Protein AF-A0A357EZS2-F1 (afdb_monomer_lite)

Foldseek 3Di:
DDPVLVVDPDALAFEEEEADDCVDVVVVVVVVSCVVRNYHYHYDPHPVCQLVCLQVRLGQEYADDPVNVVVLVVVLLCVQCVVDDPSVVLVVQLVVLVVVQVVCVVVVHDCPPVSVVSNVVSCVPPVVVVCSSRSVNHNDYDD

Structure (mmCIF, N/CA/C/O backbone):
data_AF-A0A357EZS2-F1
#
_entry.id   AF-A0A357EZS2-F1
#
loop_
_atom_site.group_PDB
_atom_site.id
_atom_site.type_symbol
_atom_site.label_atom_id
_atom_site.label_alt_id
_atom_site.label_comp_id
_atom_site.label_asym_id
_atom_site.label_entity_id
_atom_site.label_seq_id
_atom_site.pdbx_PDB_ins_code
_atom_site.Cartn_x
_atom_site.Cartn_y
_atom_site.Cartn_z
_atom_site.occupancy
_atom_site.B_iso_or_equiv
_atom_site.auth_seq_id
_atom_site.auth_comp_id
_atom_site.auth_asym_id
_atom_site.auth_atom_id
_atom_site.pdbx_PDB_model_num
ATOM 1 N N . MET A 1 1 ? 18.507 -17.414 -9.107 1.00 48.34 1 MET A N 1
ATOM 2 C CA . MET A 1 1 ? 17.395 -17.202 -8.148 1.00 48.34 1 MET A CA 1
ATOM 3 C C . MET A 1 1 ? 17.779 -16.017 -7.270 1.00 48.34 1 MET A C 1
ATOM 5 O O . MET A 1 1 ? 18.812 -16.096 -6.621 1.00 48.34 1 MET A O 1
ATOM 9 N N . ILE A 1 2 ? 17.052 -14.898 -7.323 1.00 60.34 2 ILE A N 1
ATOM 10 C CA . ILE A 1 2 ? 17.417 -13.672 -6.584 1.00 60.34 2 ILE A CA 1
ATOM 11 C C . ILE A 1 2 ? 17.192 -13.915 -5.082 1.00 60.34 2 ILE A C 1
ATOM 13 O O . ILE A 1 2 ? 16.113 -14.370 -4.705 1.00 60.34 2 ILE A O 1
ATOM 17 N N . ALA A 1 3 ? 18.180 -13.620 -4.229 1.00 64.31 3 ALA A N 1
ATOM 18 C CA . ALA A 1 3 ? 18.152 -13.917 -2.787 1.00 64.31 3 ALA A CA 1
ATOM 19 C C . ALA A 1 3 ? 16.898 -13.375 -2.066 1.00 64.31 3 ALA A C 1
ATOM 21 O O . ALA A 1 3 ? 16.320 -14.049 -1.216 1.00 64.31 3 ALA A O 1
ATOM 22 N N . ILE A 1 4 ? 16.417 -12.202 -2.486 1.00 64.00 4 ILE A N 1
ATOM 23 C CA . ILE A 1 4 ? 15.239 -11.510 -1.934 1.00 64.00 4 ILE A CA 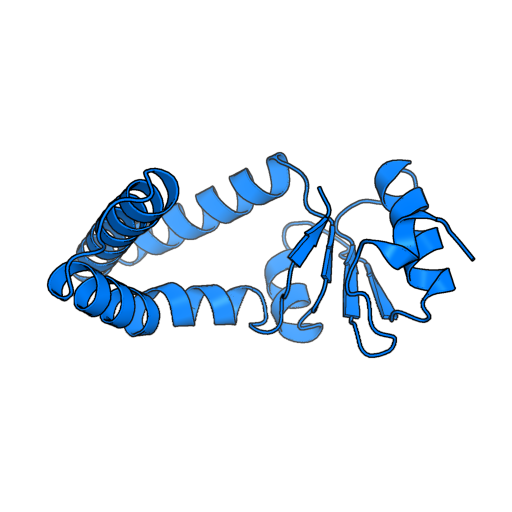1
ATOM 24 C C . ILE A 1 4 ? 13.941 -12.316 -2.132 1.00 64.00 4 ILE A C 1
ATOM 26 O O . ILE A 1 4 ? 13.018 -12.238 -1.324 1.00 64.00 4 ILE A O 1
ATOM 30 N N . SER A 1 5 ? 13.878 -13.160 -3.164 1.00 61.97 5 SER A N 1
ATOM 31 C CA . SER A 1 5 ? 12.679 -13.931 -3.502 1.00 61.97 5 SER A CA 1
ATOM 32 C C . SER A 1 5 ? 12.332 -15.023 -2.486 1.00 61.97 5 SER A C 1
ATOM 34 O O . SER A 1 5 ? 11.221 -15.541 -2.528 1.00 61.97 5 SER A O 1
ATOM 36 N N . ARG A 1 6 ? 13.265 -15.409 -1.602 1.00 62.25 6 ARG A N 1
ATOM 37 C CA . ARG A 1 6 ? 13.017 -16.427 -0.566 1.00 62.25 6 ARG A CA 1
ATOM 38 C C . ARG A 1 6 ? 12.376 -15.855 0.700 1.00 62.25 6 ARG A C 1
ATOM 40 O O . ARG A 1 6 ? 11.766 -16.612 1.443 1.00 62.25 6 ARG A O 1
ATOM 47 N N . GLY A 1 7 ? 12.511 -14.548 0.940 1.00 69.50 7 GLY A N 1
ATOM 48 C CA . GLY A 1 7 ? 11.984 -13.885 2.139 1.00 69.50 7 GLY A CA 1
ATOM 49 C C . GLY A 1 7 ? 10.592 -13.275 1.966 1.00 69.50 7 GLY A C 1
ATOM 50 O O . GLY A 1 7 ? 9.902 -13.045 2.955 1.00 69.50 7 GLY A O 1
ATOM 51 N N . LEU A 1 8 ? 10.159 -13.021 0.727 1.00 74.94 8 LEU A N 1
ATOM 52 C CA . LEU A 1 8 ? 8.871 -12.389 0.439 1.00 74.94 8 LEU A CA 1
ATOM 53 C C . LEU A 1 8 ? 7.871 -13.410 -0.126 1.00 74.94 8 LEU A C 1
ATOM 55 O O . LEU A 1 8 ? 8.225 -14.157 -1.039 1.00 74.94 8 LEU A O 1
ATOM 59 N N . PRO A 1 9 ? 6.606 -13.430 0.339 1.00 80.25 9 PRO A N 1
ATOM 60 C CA . PRO A 1 9 ? 5.588 -14.379 -0.114 1.00 80.25 9 PRO A CA 1
ATOM 61 C C . PRO A 1 9 ? 4.992 -13.981 -1.483 1.00 80.25 9 PRO A C 1
ATOM 63 O O . PRO A 1 9 ? 3.772 -13.816 -1.613 1.00 80.25 9 PRO A O 1
ATOM 66 N N . ILE A 1 10 ? 5.853 -13.808 -2.490 1.00 83.56 10 ILE A N 1
ATOM 67 C CA . ILE A 1 10 ? 5.509 -13.444 -3.871 1.00 83.56 10 ILE A CA 1
ATOM 68 C C . ILE A 1 10 ? 5.038 -14.696 -4.617 1.00 83.56 10 ILE A C 1
ATOM 70 O O . ILE A 1 10 ? 5.695 -15.735 -4.607 1.00 83.56 10 ILE A O 1
ATOM 74 N N . LYS A 1 11 ? 3.885 -14.599 -5.273 1.00 84.50 11 LYS A N 1
ATOM 75 C CA . LYS A 1 11 ? 3.274 -15.651 -6.088 1.00 84.50 11 LYS A CA 1
ATOM 76 C C . LYS A 1 11 ? 3.217 -15.197 -7.543 1.00 84.50 11 LYS A C 1
ATOM 78 O O . LYS A 1 11 ? 2.988 -14.028 -7.821 1.00 84.50 11 LYS A O 1
ATOM 83 N N . ARG A 1 12 ? 3.299 -16.140 -8.484 1.00 84.56 12 ARG A N 1
ATOM 84 C CA . ARG A 1 12 ? 3.124 -15.865 -9.929 1.00 84.56 12 ARG A CA 1
ATOM 85 C C . ARG A 1 12 ? 1.769 -15.237 -10.274 1.00 84.56 12 ARG A C 1
ATOM 87 O O . ARG A 1 12 ? 1.644 -14.527 -11.257 1.00 84.56 12 ARG A O 1
ATOM 94 N N . THR A 1 13 ? 0.750 -15.498 -9.458 1.00 87.62 13 THR A N 1
ATOM 95 C CA . THR A 1 13 ? -0.603 -14.944 -9.618 1.00 87.62 13 THR A CA 1
ATOM 96 C C . THR A 1 13 ? -0.752 -13.533 -9.048 1.00 87.62 13 THR A C 1
ATOM 98 O O . THR A 1 13 ? -1.856 -12.987 -9.065 1.00 87.62 13 THR A O 1
ATOM 101 N N . ASP A 1 14 ? 0.307 -12.971 -8.459 1.00 89.50 14 ASP A N 1
ATOM 102 C CA . ASP A 1 14 ? 0.262 -11.621 -7.922 1.00 89.50 14 ASP A CA 1
ATOM 103 C C . ASP A 1 14 ? 0.213 -10.579 -9.051 1.00 89.50 14 ASP A C 1
ATOM 105 O O . ASP A 1 14 ? 0.672 -10.794 -10.177 1.00 89.50 14 ASP A O 1
ATOM 109 N N . ARG A 1 15 ? -0.368 -9.425 -8.725 1.00 90.50 15 ARG A N 1
ATOM 110 C CA . ARG A 1 15 ? -0.420 -8.246 -9.591 1.00 90.50 15 ARG A CA 1
ATOM 111 C C . ARG A 1 15 ? 0.220 -7.092 -8.846 1.00 90.50 15 ARG A C 1
ATOM 113 O O . ARG A 1 15 ? -0.191 -6.791 -7.725 1.00 90.50 15 ARG A O 1
ATOM 120 N N . SER A 1 16 ? 1.209 -6.465 -9.465 1.00 90.81 16 SER A N 1
ATOM 121 C CA . SER A 1 16 ? 1.884 -5.294 -8.927 1.00 90.81 16 SER A CA 1
ATOM 122 C C . SER A 1 16 ? 1.384 -4.019 -9.585 1.00 90.81 16 SER A C 1
ATOM 124 O O . SER A 1 16 ? 1.174 -4.001 -10.800 1.00 90.81 16 SER A O 1
ATOM 126 N N . LEU A 1 17 ? 1.227 -2.964 -8.787 1.00 89.88 17 LEU A N 1
ATOM 127 C CA . LEU A 1 17 ? 1.040 -1.598 -9.268 1.00 89.88 17 LEU A CA 1
ATOM 128 C C . LEU A 1 17 ? 2.249 -0.754 -8.852 1.00 89.88 17 LEU A C 1
ATOM 130 O O . LEU A 1 17 ? 2.501 -0.552 -7.666 1.00 89.88 17 LEU A O 1
ATOM 134 N N . ALA A 1 18 ? 2.985 -0.266 -9.839 1.00 88.31 18 ALA A N 1
ATOM 135 C CA . ALA A 1 18 ? 4.120 0.622 -9.686 1.00 88.31 18 ALA A CA 1
ATOM 136 C C . ALA A 1 18 ? 3.653 2.077 -9.781 1.00 88.31 18 ALA A C 1
ATOM 138 O O . ALA A 1 18 ? 3.026 2.478 -10.766 1.00 88.31 18 ALA A O 1
ATOM 139 N N . VAL A 1 19 ? 3.960 2.874 -8.758 1.00 85.38 19 VAL A N 1
ATOM 140 C CA . VAL A 1 19 ? 3.689 4.329 -8.745 1.00 85.38 19 VAL A CA 1
ATOM 141 C C . VAL A 1 19 ? 4.924 5.170 -9.028 1.00 85.38 19 VAL A C 1
ATOM 143 O O . VAL A 1 19 ? 4.821 6.380 -9.212 1.00 85.38 19 VAL A O 1
ATOM 146 N N . LEU A 1 20 ? 6.094 4.537 -9.037 1.00 85.94 20 LEU A N 1
ATOM 147 C CA . LEU A 1 20 ? 7.365 5.176 -9.327 1.00 85.94 20 LEU A CA 1
ATOM 148 C C . LEU A 1 20 ? 7.773 4.892 -10.778 1.00 85.94 20 LEU A C 1
ATOM 150 O O . LEU A 1 20 ? 7.441 3.838 -11.325 1.00 85.94 20 LEU A O 1
ATOM 154 N N . PRO A 1 21 ? 8.518 5.808 -11.411 1.00 84.25 21 PRO A N 1
ATOM 155 C CA . PRO A 1 21 ? 9.090 5.559 -12.723 1.00 84.25 21 PRO A CA 1
ATOM 156 C C . PRO A 1 21 ? 10.231 4.537 -12.637 1.00 84.25 21 PRO A C 1
ATOM 158 O O . PRO A 1 21 ? 10.988 4.504 -11.666 1.00 84.25 21 PRO A O 1
ATOM 161 N N . LEU A 1 22 ? 10.425 3.765 -13.711 1.00 85.38 22 LEU A N 1
ATOM 162 C CA . LEU A 1 22 ? 11.538 2.811 -13.855 1.00 85.38 22 LEU A CA 1
ATOM 163 C C . LEU A 1 22 ? 12.933 3.453 -13.783 1.00 85.38 22 LEU A C 1
ATOM 165 O O . LEU A 1 22 ? 13.922 2.755 -13.564 1.00 85.38 22 LEU A O 1
ATOM 169 N N . SER A 1 23 ? 13.026 4.773 -13.960 1.00 86.69 23 SER A N 1
ATOM 170 C CA . SER A 1 23 ? 14.265 5.526 -13.751 1.00 86.69 23 SER A CA 1
ATOM 171 C C . SER A 1 23 ? 14.731 5.495 -12.291 1.00 86.69 23 SER A C 1
ATOM 173 O O . SER A 1 23 ? 15.922 5.646 -12.023 1.00 86.69 23 SER A O 1
ATOM 175 N N . HIS A 1 24 ? 13.821 5.264 -11.342 1.00 87.31 24 HIS A N 1
ATOM 176 C CA . HIS A 1 24 ? 14.139 5.190 -9.926 1.00 87.31 24 HIS A CA 1
ATOM 177 C C . HIS A 1 24 ? 14.729 3.816 -9.572 1.00 87.31 24 HIS A C 1
ATOM 179 O O . HIS A 1 24 ? 14.111 2.778 -9.807 1.00 87.31 24 HIS A O 1
ATOM 1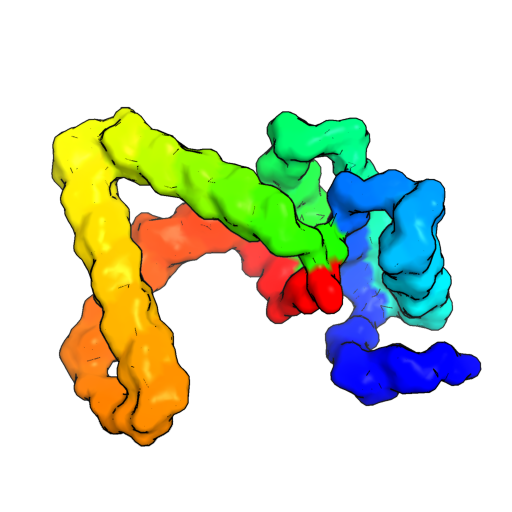85 N N . ILE A 1 25 ? 15.921 3.789 -8.963 1.00 90.44 25 ILE A N 1
ATOM 186 C CA . ILE A 1 25 ? 16.662 2.539 -8.715 1.00 90.44 25 ILE A CA 1
ATOM 187 C C . ILE A 1 25 ? 15.901 1.539 -7.835 1.00 90.44 25 ILE A C 1
ATOM 189 O O . ILE A 1 25 ? 16.004 0.332 -8.057 1.00 90.44 25 ILE A O 1
ATOM 193 N N . PHE A 1 26 ? 15.096 2.027 -6.887 1.00 88.00 26 PHE A N 1
ATOM 194 C CA . PHE A 1 26 ? 14.215 1.181 -6.078 1.00 88.00 26 PHE A CA 1
ATOM 195 C C . PHE A 1 26 ? 13.181 0.461 -6.950 1.00 88.00 26 PHE A C 1
ATOM 197 O O . PHE A 1 26 ? 13.078 -0.762 -6.892 1.00 88.00 26 PHE A O 1
ATOM 204 N N . GLU A 1 27 ? 12.493 1.191 -7.830 1.00 89.12 27 GLU A N 1
ATOM 205 C CA . GLU A 1 27 ? 11.479 0.607 -8.710 1.00 89.12 27 GLU A CA 1
ATOM 206 C C . GLU A 1 27 ? 12.117 -0.350 -9.717 1.00 89.12 27 GLU A C 1
ATOM 208 O O . GLU A 1 27 ? 11.610 -1.442 -9.943 1.00 89.12 27 GLU A O 1
ATOM 213 N N . ARG A 1 28 ? 13.292 -0.001 -10.253 1.00 90.31 28 ARG A N 1
ATOM 214 C CA . ARG A 1 28 ? 14.058 -0.886 -11.139 1.00 90.31 28 ARG A CA 1
ATOM 215 C C . ARG A 1 28 ? 14.466 -2.189 -10.449 1.00 90.31 28 ARG A C 1
ATOM 217 O O . ARG A 1 28 ? 14.437 -3.252 -11.063 1.00 90.31 28 ARG A O 1
ATOM 224 N N . THR A 1 29 ? 14.832 -2.121 -9.172 1.00 89.44 29 THR A N 1
ATOM 225 C CA . THR A 1 29 ? 15.187 -3.309 -8.384 1.00 89.44 29 THR A CA 1
ATOM 226 C C . THR A 1 29 ? 13.966 -4.196 -8.171 1.00 89.44 29 THR A C 1
ATOM 228 O O . THR A 1 29 ? 14.022 -5.394 -8.449 1.00 89.44 29 THR A O 1
ATOM 231 N N . VAL A 1 30 ? 12.843 -3.611 -7.743 1.00 88.69 30 VAL A N 1
ATOM 232 C CA . VAL A 1 30 ? 11.580 -4.338 -7.557 1.00 88.69 30 VAL A CA 1
ATOM 233 C C . VAL A 1 30 ? 11.106 -4.945 -8.875 1.00 88.69 30 VAL A C 1
ATOM 235 O O . VAL A 1 30 ? 10.750 -6.119 -8.900 1.00 88.69 30 VAL A O 1
ATOM 238 N N . PHE A 1 31 ? 11.193 -4.205 -9.979 1.00 90.50 31 PHE A N 1
ATOM 239 C CA . PHE A 1 31 ? 10.878 -4.691 -11.318 1.00 90.50 31 PHE A CA 1
ATOM 240 C C . PHE A 1 31 ? 11.626 -5.989 -11.642 1.00 90.50 31 PHE A C 1
ATOM 242 O O . PHE A 1 31 ? 10.991 -6.983 -11.985 1.00 90.50 31 PHE A O 1
ATOM 249 N N . TYR A 1 32 ? 12.948 -6.042 -11.441 1.00 90.44 32 TYR A N 1
ATOM 250 C CA . TYR A 1 32 ? 13.709 -7.273 -11.681 1.00 90.44 32 TYR A CA 1
ATOM 251 C C . TYR A 1 32 ? 13.265 -8.437 -10.786 1.00 90.44 32 TYR A C 1
ATOM 253 O O . TYR A 1 32 ? 13.178 -9.571 -11.261 1.00 90.44 32 TYR A O 1
ATOM 261 N N . VAL A 1 33 ? 12.941 -8.178 -9.514 1.00 88.38 33 VAL A N 1
ATOM 262 C CA . VAL A 1 33 ? 12.428 -9.215 -8.602 1.00 88.38 33 VAL A CA 1
ATOM 263 C C . VAL A 1 33 ? 11.068 -9.738 -9.063 1.00 88.38 33 VAL A C 1
ATOM 265 O O . VAL A 1 33 ? 10.848 -10.950 -9.074 1.00 88.38 33 VAL A O 1
ATOM 268 N N . LEU A 1 34 ? 10.162 -8.846 -9.457 1.00 89.25 34 LEU A N 1
ATOM 269 C CA . LEU A 1 34 ? 8.815 -9.189 -9.905 1.00 89.25 34 LEU A CA 1
ATOM 270 C C . LEU A 1 34 ? 8.834 -9.928 -11.249 1.00 89.25 34 LEU A C 1
ATOM 272 O O . LEU A 1 34 ? 8.171 -10.958 -11.380 1.00 89.25 34 LEU A O 1
ATOM 276 N N . CYS A 1 35 ? 9.656 -9.483 -12.203 1.00 89.38 35 CYS A N 1
ATOM 277 C CA . CYS A 1 35 ? 9.870 -10.170 -13.477 1.00 89.38 35 CYS A CA 1
ATOM 278 C C . CYS A 1 35 ? 10.438 -11.578 -13.274 1.00 89.38 35 CYS A C 1
ATOM 280 O O . CYS A 1 35 ? 9.925 -12.533 -13.852 1.00 89.38 35 CYS A O 1
ATOM 282 N N . ALA A 1 36 ? 11.438 -11.740 -12.399 1.00 87.75 36 ALA A N 1
ATOM 283 C CA . ALA A 1 36 ? 11.999 -13.054 -12.078 1.00 87.75 36 ALA A CA 1
ATOM 284 C C . ALA A 1 36 ? 10.973 -14.009 -11.434 1.00 87.75 36 ALA A C 1
ATOM 286 O O . ALA A 1 36 ? 11.122 -15.228 -11.519 1.00 87.75 36 ALA A O 1
ATOM 287 N N . ASN A 1 37 ? 9.928 -13.462 -10.805 1.00 86.50 37 ASN A N 1
ATOM 288 C CA . ASN A 1 37 ? 8.831 -14.210 -10.195 1.00 86.50 37 ASN A CA 1
ATOM 289 C C . ASN A 1 37 ? 7.597 -14.354 -11.099 1.00 86.50 37 ASN A C 1
ATOM 291 O O . ASN A 1 37 ? 6.607 -14.936 -10.660 1.00 86.50 37 ASN A O 1
ATOM 295 N N . GLY A 1 38 ? 7.634 -13.858 -12.340 1.00 87.62 38 GLY A N 1
ATOM 296 C CA . GLY A 1 38 ? 6.511 -13.936 -13.280 1.00 87.62 38 GLY A CA 1
ATOM 297 C C . GLY A 1 38 ? 5.275 -13.140 -12.847 1.00 87.62 38 GLY A C 1
ATOM 298 O O . GLY A 1 38 ? 4.161 -13.521 -13.189 1.00 87.62 38 GLY A O 1
ATOM 299 N N . VAL A 1 39 ? 5.459 -12.076 -12.062 1.00 90.69 39 VAL A N 1
ATOM 300 C CA . VAL A 1 39 ? 4.374 -11.205 -11.586 1.00 90.69 39 VAL A CA 1
ATOM 301 C C . VAL A 1 39 ? 3.962 -10.230 -12.689 1.00 90.69 39 VAL A C 1
ATOM 303 O O . VAL A 1 39 ? 4.810 -9.695 -13.400 1.00 90.69 39 VAL A O 1
ATOM 306 N N . SER A 1 40 ? 2.661 -9.946 -12.803 1.00 90.88 40 SER A N 1
ATOM 307 C CA . SER A 1 40 ? 2.156 -8.922 -13.731 1.00 90.88 40 SER A CA 1
ATOM 308 C C . SER A 1 40 ? 2.374 -7.519 -13.160 1.00 90.88 40 SER A C 1
ATOM 310 O O . SER A 1 40 ? 1.856 -7.208 -12.086 1.00 90.88 40 SER A O 1
ATOM 312 N N . ILE A 1 41 ? 3.115 -6.663 -13.866 1.00 91.50 41 ILE A N 1
ATOM 313 C CA . ILE A 1 41 ? 3.497 -5.318 -13.406 1.00 91.50 41 ILE A CA 1
ATOM 314 C C . ILE A 1 41 ? 2.693 -4.269 -14.176 1.00 91.50 41 ILE A C 1
ATOM 316 O O . ILE A 1 41 ? 2.695 -4.267 -15.403 1.00 91.50 41 ILE A O 1
ATOM 320 N N . HIS A 1 42 ? 2.019 -3.378 -13.453 1.00 91.19 42 HIS A N 1
ATOM 321 C CA . HIS A 1 42 ? 1.199 -2.304 -14.011 1.00 91.19 42 HIS A CA 1
ATOM 322 C C . HIS A 1 42 ? 1.793 -0.967 -13.587 1.00 91.19 42 HIS A C 1
ATOM 324 O O . HIS A 1 42 ? 2.122 -0.797 -12.416 1.00 91.19 42 HIS A O 1
ATOM 330 N N . TYR A 1 43 ? 1.906 -0.018 -14.509 1.00 89.06 43 TYR A N 1
ATOM 331 C CA . TYR A 1 43 ? 2.424 1.314 -14.211 1.00 89.06 43 TYR A CA 1
ATOM 332 C C . TYR A 1 43 ? 1.289 2.316 -14.098 1.00 89.06 43 TYR A C 1
ATOM 334 O O . TYR A 1 43 ? 0.426 2.402 -14.969 1.00 89.06 43 TYR A O 1
ATOM 342 N N . CYS A 1 44 ? 1.312 3.089 -13.019 1.00 87.12 44 CYS A N 1
ATOM 343 C CA . CYS A 1 44 ? 0.415 4.212 -12.833 1.00 87.12 44 CYS A CA 1
ATOM 344 C C . CYS A 1 44 ? 1.009 5.442 -13.529 1.00 87.12 44 CYS A C 1
ATOM 346 O O . CYS A 1 44 ? 2.089 5.900 -13.162 1.00 87.12 44 CYS A O 1
ATOM 348 N N . SER A 1 45 ? 0.298 5.998 -14.509 1.00 77.19 45 SER A N 1
ATOM 349 C CA . SER A 1 45 ? 0.729 7.174 -15.282 1.00 77.19 45 SER A CA 1
ATOM 350 C C . SER A 1 45 ? 0.835 8.446 -14.437 1.00 77.19 45 SER A C 1
ATOM 352 O O . SER A 1 45 ? 1.667 9.307 -14.709 1.00 77.19 45 SER A O 1
ATOM 354 N N . SER A 1 46 ? -0.003 8.582 -13.405 1.00 80.25 46 SER A N 1
ATOM 355 C CA . SER A 1 46 ? 0.006 9.733 -12.496 1.00 80.25 46 SER A CA 1
ATOM 356 C C . SER A 1 46 ? -0.592 9.397 -11.127 1.00 80.25 46 SER A C 1
ATOM 358 O O . SER A 1 46 ? -1.447 8.521 -11.005 1.00 80.25 46 SER A O 1
ATOM 360 N N . PHE A 1 47 ? -0.199 10.133 -10.083 1.00 76.62 47 PHE A N 1
ATOM 361 C CA . PHE A 1 47 ? -0.767 9.981 -8.733 1.00 76.62 47 PHE A CA 1
ATOM 362 C C . PHE A 1 47 ? -2.254 10.352 -8.639 1.00 76.62 47 PHE A C 1
ATOM 364 O O . PHE A 1 47 ? -2.954 9.893 -7.729 1.00 76.62 47 PHE A O 1
ATOM 371 N N . ASP A 1 48 ? -2.754 11.177 -9.557 1.00 79.19 48 ASP A N 1
ATOM 372 C CA . ASP A 1 48 ? -4.169 11.545 -9.594 1.00 79.19 48 ASP A CA 1
ATOM 373 C C . ASP A 1 48 ? -5.043 10.381 -10.058 1.00 79.19 48 ASP A C 1
ATOM 375 O O . ASP A 1 48 ? -6.117 10.157 -9.497 1.00 79.19 48 ASP A O 1
ATOM 379 N N . GLN A 1 49 ? -4.527 9.567 -10.978 1.00 82.31 49 GLN A N 1
ATOM 380 C CA . GLN A 1 49 ? -5.181 8.358 -11.482 1.00 82.31 49 GLN A CA 1
ATOM 381 C C . GLN A 1 49 ? -4.919 7.121 -10.614 1.00 82.31 49 GLN A C 1
ATOM 383 O O . GLN A 1 49 ? -5.438 6.039 -10.883 1.00 82.31 49 GLN A O 1
ATOM 388 N N . LEU A 1 50 ? -4.155 7.254 -9.529 1.00 83.88 50 LEU A N 1
ATOM 389 C CA . LEU A 1 50 ? -3.828 6.118 -8.674 1.00 83.88 50 LEU A CA 1
ATOM 390 C C . LEU A 1 50 ? -5.077 5.412 -8.134 1.00 83.88 50 LEU A C 1
ATOM 392 O O . LEU A 1 50 ? -5.143 4.188 -8.116 1.00 83.88 50 LEU A O 1
ATOM 396 N N . ALA A 1 51 ? -6.085 6.176 -7.711 1.00 81.50 51 ALA A N 1
ATOM 397 C CA . ALA A 1 51 ? -7.307 5.601 -7.158 1.00 81.50 51 ALA A CA 1
ATOM 398 C C . ALA A 1 51 ? -8.092 4.779 -8.195 1.00 81.50 51 ALA A C 1
ATOM 400 O O . ALA A 1 51 ? -8.615 3.722 -7.850 1.00 81.50 51 ALA A O 1
ATOM 401 N N . SER A 1 52 ? -8.155 5.231 -9.453 1.00 84.62 52 SER A N 1
ATOM 402 C CA . SER A 1 52 ? -8.809 4.477 -10.528 1.00 84.62 52 SER A CA 1
ATOM 403 C C . SER A 1 52 ? -8.022 3.216 -10.877 1.00 84.62 52 SER A C 1
ATOM 405 O O . SER A 1 52 ? -8.603 2.134 -10.907 1.00 84.62 52 SER A O 1
ATOM 407 N N . HIS A 1 53 ? -6.697 3.316 -11.019 1.00 86.81 53 HIS A N 1
ATOM 408 C CA . HIS A 1 53 ? -5.855 2.155 -11.322 1.00 86.81 53 HIS A CA 1
ATOM 409 C C . HIS A 1 53 ? -5.846 1.117 -10.194 1.00 86.81 53 HIS A C 1
ATOM 411 O O . HIS A 1 53 ? -5.841 -0.081 -10.462 1.00 86.81 53 HIS A O 1
ATOM 417 N N . LEU A 1 54 ? -5.914 1.541 -8.927 1.00 85.75 54 LEU A N 1
ATOM 418 C CA . LEU A 1 54 ? -6.063 0.625 -7.791 1.00 85.75 54 LEU A CA 1
ATOM 419 C C . LEU A 1 54 ? -7.361 -0.192 -7.873 1.00 85.75 54 LEU A C 1
ATOM 421 O O . LEU A 1 54 ? -7.357 -1.380 -7.547 1.00 85.75 54 LEU A O 1
ATOM 425 N N . GLN A 1 55 ? -8.463 0.422 -8.312 1.00 85.69 55 GLN A N 1
ATOM 426 C CA . GLN A 1 55 ? -9.751 -0.262 -8.460 1.00 85.69 55 GLN A CA 1
ATOM 427 C C . GLN A 1 55 ? -9.811 -1.180 -9.681 1.00 85.69 55 GLN A C 1
ATOM 429 O O . GLN A 1 55 ? -10.464 -2.223 -9.620 1.00 85.69 55 GLN A O 1
ATOM 434 N N . GLU A 1 56 ? -9.131 -0.801 -10.759 1.00 86.50 56 GLU A N 1
ATOM 435 C CA . GLU A 1 56 ? -9.057 -1.560 -12.005 1.00 86.50 56 GLU A CA 1
ATOM 436 C C . GLU A 1 56 ? -8.129 -2.775 -11.866 1.00 86.50 56 GLU A C 1
ATOM 438 O O . GLU A 1 56 ? -8.556 -3.918 -12.023 1.00 86.50 56 GLU A O 1
ATOM 443 N N . VAL A 1 57 ? -6.872 -2.536 -11.486 1.00 87.31 57 VAL A N 1
ATOM 444 C CA . VAL A 1 57 ? -5.822 -3.563 -11.412 1.00 87.31 57 VAL A CA 1
ATOM 445 C C . VAL A 1 57 ? -6.009 -4.473 -10.196 1.00 87.31 57 VAL A C 1
ATOM 447 O O . VAL A 1 57 ? -5.632 -5.650 -10.229 1.00 87.31 57 VAL A O 1
ATOM 450 N N . LYS A 1 58 ? -6.582 -3.942 -9.104 1.00 87.75 58 LYS A N 1
ATOM 451 C CA . LYS A 1 58 ? -6.700 -4.618 -7.798 1.00 87.75 58 LYS A CA 1
ATOM 452 C C . LYS A 1 58 ? -5.387 -5.323 -7.429 1.00 87.75 58 LYS A C 1
ATOM 454 O O . LYS A 1 58 ? -5.360 -6.563 -7.364 1.00 87.75 58 LYS A O 1
ATOM 459 N N . PRO A 1 59 ? -4.288 -4.560 -7.277 1.00 88.69 59 PRO A N 1
ATOM 460 C CA . PRO A 1 59 ? -2.973 -5.133 -7.053 1.00 88.69 59 PRO A CA 1
ATOM 461 C C . PRO A 1 59 ? -2.938 -5.914 -5.739 1.00 88.69 59 PRO A C 1
ATOM 463 O O . PRO A 1 59 ? -3.607 -5.568 -4.762 1.00 88.69 59 PRO A O 1
ATOM 466 N N . THR A 1 60 ? -2.150 -6.982 -5.725 1.00 88.75 60 THR A N 1
ATOM 467 C CA . THR A 1 60 ? -1.880 -7.781 -4.527 1.00 88.75 60 THR A CA 1
ATOM 468 C C . THR A 1 60 ? -0.581 -7.364 -3.846 1.00 88.75 60 THR A C 1
ATOM 470 O O . THR A 1 60 ? -0.438 -7.566 -2.641 1.00 88.75 60 THR A O 1
ATOM 473 N N . ILE A 1 61 ? 0.336 -6.746 -4.594 1.00 88.62 61 ILE A N 1
ATOM 474 C CA . ILE A 1 61 ? 1.605 -6.192 -4.117 1.00 88.62 61 ILE A CA 1
ATOM 475 C C . ILE A 1 61 ? 1.736 -4.781 -4.689 1.00 88.62 61 ILE A C 1
ATOM 477 O O . ILE A 1 61 ? 1.268 -4.511 -5.791 1.00 88.62 61 ILE A O 1
ATOM 481 N N . MET A 1 62 ? 2.346 -3.859 -3.955 1.00 88.94 62 MET A N 1
ATOM 482 C CA . MET A 1 62 ? 2.538 -2.496 -4.444 1.00 88.94 62 MET A CA 1
ATOM 483 C C . MET A 1 62 ? 3.818 -1.897 -3.870 1.00 88.94 62 MET A C 1
ATOM 485 O O . MET A 1 62 ? 4.120 -2.106 -2.691 1.00 88.94 62 MET A O 1
ATOM 489 N N . THR A 1 63 ? 4.553 -1.140 -4.684 1.00 86.00 63 THR A N 1
ATOM 490 C CA . THR A 1 63 ? 5.635 -0.291 -4.181 1.00 86.00 63 THR A CA 1
ATOM 491 C C . THR A 1 63 ? 5.035 0.958 -3.552 1.00 86.00 63 THR A C 1
ATOM 493 O O . THR A 1 63 ? 4.170 1.619 -4.128 1.00 86.00 63 THR A O 1
ATOM 496 N N . ALA A 1 64 ? 5.454 1.270 -2.333 1.00 83.00 64 ALA A N 1
ATOM 497 C CA . ALA A 1 64 ? 4.977 2.428 -1.604 1.00 83.00 64 ALA A CA 1
ATOM 498 C C . ALA A 1 64 ? 6.155 3.178 -1.007 1.00 83.00 64 ALA A C 1
ATOM 500 O O . ALA A 1 64 ? 7.064 2.581 -0.459 1.00 83.00 64 ALA A O 1
ATOM 501 N N . VAL A 1 65 ? 6.115 4.499 -1.106 1.00 83.88 65 VAL A N 1
ATOM 502 C CA . VAL A 1 65 ? 7.086 5.395 -0.472 1.00 83.88 65 VAL A CA 1
ATOM 503 C C . VAL A 1 65 ? 6.392 6.184 0.635 1.00 83.88 65 VAL A C 1
ATOM 505 O O . VAL A 1 65 ? 5.173 6.361 0.555 1.00 83.88 65 VAL A O 1
ATOM 508 N N . PRO A 1 66 ? 7.114 6.728 1.632 1.00 83.19 66 PRO A N 1
ATOM 509 C CA . PRO A 1 66 ? 6.516 7.521 2.714 1.00 83.19 66 PRO A CA 1
ATOM 510 C C . PRO A 1 66 ? 5.537 8.590 2.212 1.00 83.19 66 PRO A C 1
ATOM 512 O O . PRO A 1 66 ? 4.402 8.693 2.679 1.00 83.19 66 PRO A O 1
ATOM 515 N N . ARG A 1 67 ? 5.919 9.284 1.134 1.00 81.81 67 ARG A N 1
ATOM 516 C CA . ARG A 1 67 ? 5.080 10.293 0.486 1.00 81.81 67 ARG A CA 1
ATOM 517 C C . ARG A 1 67 ? 3.745 9.748 -0.028 1.00 81.81 67 ARG A C 1
ATOM 519 O O . ARG A 1 67 ? 2.743 10.458 0.010 1.00 81.81 67 ARG A O 1
ATOM 526 N N . LEU A 1 68 ? 3.705 8.504 -0.509 1.00 83.50 68 LEU A N 1
ATOM 527 C CA . LEU A 1 68 ? 2.467 7.870 -0.963 1.00 83.50 68 LEU A CA 1
ATOM 528 C C . LEU A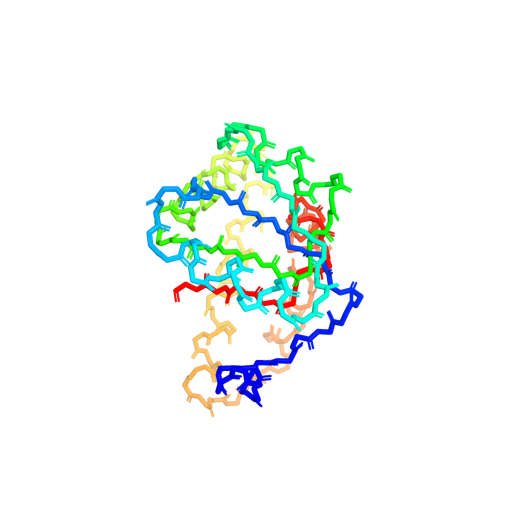 1 68 ? 1.497 7.699 0.210 1.00 83.50 68 LEU A C 1
ATOM 530 O O . LEU A 1 68 ? 0.322 8.049 0.085 1.00 83.50 68 LEU A O 1
ATOM 534 N N . PHE A 1 69 ? 1.986 7.199 1.347 1.00 82.62 69 PHE A N 1
ATOM 535 C CA . PHE A 1 69 ? 1.168 7.010 2.544 1.00 82.62 69 PHE A CA 1
ATOM 536 C C . PHE A 1 69 ? 0.608 8.338 3.060 1.00 82.62 69 PHE A C 1
ATOM 538 O O . PHE A 1 69 ? -0.589 8.422 3.331 1.00 82.62 69 PHE A O 1
ATOM 545 N N . GLU A 1 70 ? 1.428 9.393 3.103 1.00 84.44 70 GLU A N 1
ATOM 546 C CA . GLU A 1 70 ? 0.986 10.749 3.460 1.00 84.44 70 GLU A CA 1
ATOM 547 C C . GLU A 1 70 ? -0.142 11.244 2.546 1.00 84.44 70 GLU A C 1
ATOM 549 O O . GLU A 1 70 ? -1.183 11.708 3.014 1.00 84.44 70 GLU A O 1
ATOM 554 N N . GLN A 1 71 ? 0.034 11.134 1.226 1.00 81.94 71 GLN A N 1
ATOM 555 C CA . GLN A 1 71 ? -0.951 11.612 0.253 1.00 81.94 71 GLN A CA 1
ATOM 556 C C . GLN A 1 71 ? -2.269 10.841 0.345 1.00 81.94 71 GLN A C 1
ATOM 558 O O . GLN A 1 71 ? -3.351 11.437 0.330 1.00 81.94 71 GLN A O 1
ATOM 563 N N . VAL A 1 72 ? -2.191 9.515 0.473 1.00 81.62 72 VAL A N 1
ATOM 564 C CA . VAL A 1 72 ? -3.362 8.657 0.673 1.00 81.62 72 VAL A CA 1
ATOM 565 C C . VAL A 1 72 ? -4.069 9.036 1.974 1.00 81.62 72 VAL A C 1
ATOM 567 O O . VAL A 1 72 ? -5.283 9.246 1.959 1.00 81.62 72 VAL A O 1
ATOM 570 N N . TYR A 1 73 ? -3.327 9.225 3.068 1.00 83.12 73 TYR A N 1
ATOM 571 C CA . TYR A 1 73 ? -3.867 9.678 4.349 1.00 83.12 73 TYR A CA 1
ATOM 572 C C . TYR A 1 73 ? -4.595 11.023 4.223 1.00 83.12 73 TYR A C 1
ATOM 574 O O . TYR A 1 73 ? -5.762 11.125 4.604 1.00 83.12 73 TYR A O 1
ATOM 582 N N . HIS A 1 74 ? -3.976 12.032 3.605 1.00 83.62 74 HIS A N 1
ATOM 583 C CA . HIS A 1 74 ? -4.610 13.333 3.382 1.00 83.62 74 HIS A CA 1
ATOM 584 C C . HIS A 1 74 ? -5.891 13.228 2.547 1.00 83.62 74 HIS A C 1
ATOM 586 O O . HIS A 1 74 ? -6.900 13.839 2.907 1.00 83.62 74 HIS A O 1
ATOM 592 N N . LYS A 1 75 ? -5.895 12.428 1.469 1.00 81.50 75 LYS A N 1
ATOM 593 C CA . LYS A 1 75 ? -7.096 12.192 0.647 1.00 81.50 75 LYS A CA 1
ATOM 594 C C . LYS A 1 75 ? -8.215 11.540 1.469 1.00 81.50 75 LYS A C 1
ATOM 596 O O . LYS A 1 75 ? -9.366 11.971 1.369 1.00 81.50 75 LYS A O 1
ATOM 601 N N . ILE A 1 76 ? -7.897 10.554 2.311 1.00 79.62 76 ILE A N 1
ATOM 602 C CA . ILE A 1 76 ? -8.877 9.879 3.179 1.00 79.62 76 ILE A CA 1
ATOM 603 C C . ILE A 1 76 ? -9.432 10.842 4.224 1.00 79.62 76 ILE A C 1
ATOM 605 O O . ILE A 1 76 ? -10.647 10.950 4.358 1.00 79.62 76 ILE A O 1
ATOM 609 N N . VAL A 1 77 ? -8.567 11.564 4.941 1.00 81.75 77 VAL A N 1
ATOM 610 C CA . VAL A 1 77 ? -8.981 12.511 5.984 1.00 81.75 77 VAL A CA 1
ATOM 611 C C . VAL A 1 77 ? -9.830 13.628 5.388 1.00 81.75 77 VAL A C 1
ATOM 613 O O . VAL A 1 77 ? -10.875 13.959 5.945 1.00 81.75 77 VAL A O 1
ATOM 616 N N . LYS A 1 78 ? -9.436 14.171 4.230 1.00 83.88 78 LYS A N 1
ATOM 617 C CA . LYS A 1 78 ? -10.224 15.180 3.513 1.00 83.88 78 LYS A CA 1
ATOM 618 C C . LYS A 1 78 ? -11.600 14.631 3.142 1.00 83.88 78 LYS A C 1
ATOM 620 O O . LYS A 1 78 ? -12.597 15.280 3.441 1.00 83.88 78 LYS A O 1
ATOM 625 N N . LYS A 1 79 ? -11.671 13.419 2.576 1.00 80.25 79 LYS A N 1
ATOM 626 C CA . LYS A 1 79 ? -12.937 12.768 2.200 1.00 80.25 79 LYS A CA 1
ATOM 627 C C . LYS A 1 79 ? -13.823 12.481 3.418 1.00 80.25 79 LYS A C 1
ATOM 629 O O . LYS A 1 79 ? -15.017 12.768 3.378 1.00 80.25 79 LYS A O 1
ATOM 634 N N . GLY A 1 80 ? -13.236 11.986 4.507 1.00 78.19 80 GLY A N 1
ATOM 635 C CA . GLY A 1 80 ? -13.918 11.712 5.773 1.00 78.19 80 GLY A CA 1
ATOM 636 C C . GLY A 1 80 ? -14.478 12.973 6.428 1.00 78.19 80 GLY A C 1
ATOM 637 O O . GLY A 1 80 ? -15.631 12.977 6.841 1.00 78.19 80 GLY A O 1
ATOM 638 N N . LYS A 1 81 ? -13.709 14.070 6.446 1.00 79.31 81 LYS A N 1
ATOM 639 C CA . LYS A 1 81 ? -14.159 15.369 6.975 1.00 79.31 81 LYS A CA 1
ATOM 640 C C . LYS A 1 81 ? -15.199 16.045 6.080 1.00 79.31 81 LYS A C 1
ATOM 642 O O . LYS A 1 81 ? -16.156 16.614 6.595 1.00 79.31 81 LYS A O 1
ATOM 647 N N . SER A 1 82 ? -15.054 15.931 4.758 1.00 79.00 82 SER A N 1
ATOM 648 C CA . SER A 1 82 ? -15.996 16.498 3.780 1.00 79.00 82 SER A CA 1
ATOM 649 C C . SER A 1 82 ? -17.355 15.795 3.736 1.00 79.00 82 SER A C 1
ATOM 651 O O . SER A 1 82 ? -18.299 16.344 3.182 1.00 79.00 82 SER A O 1
ATOM 653 N N . ALA A 1 83 ? -17.473 14.591 4.310 1.00 74.44 83 ALA A N 1
ATOM 654 C CA . ALA A 1 83 ? -18.721 13.829 4.310 1.00 74.44 83 ALA A CA 1
ATOM 655 C C . ALA A 1 83 ? -19.832 14.480 5.157 1.00 74.44 83 ALA A C 1
ATOM 657 O O . ALA A 1 83 ? -21.001 14.157 4.945 1.00 74.44 83 ALA A O 1
ATOM 658 N N . GLY A 1 84 ? -19.466 15.387 6.073 1.00 77.19 84 GLY A N 1
ATOM 659 C CA . GLY A 1 84 ? -20.381 16.200 6.871 1.00 77.19 84 GLY A CA 1
ATOM 660 C C . GLY A 1 84 ? -21.190 15.424 7.921 1.00 77.19 84 GLY A C 1
ATOM 661 O O . GLY A 1 84 ? -21.473 14.229 7.792 1.00 77.19 84 GLY A O 1
ATOM 662 N N . GLY A 1 85 ? -21.581 16.129 8.986 1.00 82.38 85 GLY A N 1
ATOM 663 C CA . GLY A 1 85 ? -22.505 15.634 10.010 1.00 82.38 85 GLY A CA 1
ATOM 664 C C . GLY A 1 85 ? -22.048 14.349 10.710 1.00 82.38 85 GLY A C 1
ATOM 665 O O . GLY A 1 85 ? -20.880 14.183 11.066 1.00 82.38 85 GLY A O 1
ATOM 666 N N . TRP A 1 86 ? -22.985 13.415 10.893 1.00 78.75 86 TRP A N 1
ATOM 667 C CA . TRP A 1 86 ? -22.771 12.164 11.631 1.00 78.75 86 TRP A CA 1
ATOM 668 C C . TRP A 1 86 ? -21.704 11.246 11.011 1.00 78.75 86 TRP A C 1
ATOM 670 O O . TRP A 1 86 ? -21.070 10.467 11.724 1.00 78.75 86 TRP A O 1
ATOM 680 N N . LYS A 1 87 ? -21.461 11.347 9.696 1.00 76.31 87 LYS A N 1
ATOM 681 C CA . LYS A 1 87 ? -20.463 10.526 8.989 1.00 76.31 87 LYS A CA 1
ATOM 682 C C . LYS A 1 87 ? -19.035 10.925 9.355 1.00 76.31 87 LYS A C 1
ATOM 684 O O . LYS A 1 87 ? -18.182 10.048 9.481 1.00 76.31 87 LYS A O 1
ATOM 689 N N . THR A 1 88 ? -18.788 12.218 9.571 1.00 80.81 88 THR A N 1
ATOM 690 C CA . THR A 1 88 ? -17.487 12.714 10.039 1.00 80.81 88 THR A CA 1
ATOM 691 C C . THR A 1 88 ? -17.214 12.246 11.466 1.00 80.81 88 THR A C 1
ATOM 693 O O . THR A 1 88 ? -16.131 11.732 11.738 1.00 80.81 88 THR A O 1
ATOM 696 N N . SER A 1 89 ? -18.206 12.330 12.360 1.00 80.00 89 SER A N 1
ATOM 697 C CA . SER A 1 89 ? -18.073 11.829 13.736 1.00 80.00 89 SER A CA 1
ATOM 698 C C . SER A 1 89 ? -17.823 10.322 13.777 1.00 80.00 89 SER A C 1
ATOM 700 O O . SER A 1 89 ? -16.956 9.867 14.518 1.00 80.00 89 SER A O 1
ATOM 702 N N . LEU A 1 90 ? -18.509 9.546 12.928 1.00 82.69 90 LEU A N 1
ATOM 703 C CA . LEU A 1 90 ? -18.274 8.107 12.802 1.00 82.69 90 LEU A CA 1
ATOM 704 C C . LEU A 1 90 ? -16.860 7.792 12.286 1.00 82.69 90 LEU A C 1
ATOM 706 O O . LEU A 1 90 ? -16.235 6.843 12.753 1.00 82.69 90 LEU A O 1
ATOM 710 N N . PHE A 1 91 ? -16.344 8.584 11.342 1.00 82.25 91 PHE A N 1
ATOM 711 C CA . PHE A 1 91 ? -14.979 8.438 10.836 1.00 82.25 91 PHE A CA 1
ATOM 712 C C . PHE A 1 91 ? -13.934 8.741 11.919 1.00 82.25 91 PHE A C 1
ATOM 714 O O . PHE A 1 91 ? -13.017 7.945 12.111 1.00 82.25 91 PHE A O 1
ATOM 721 N N . CYS A 1 92 ? -14.095 9.837 12.667 1.00 81.19 92 CYS A N 1
ATOM 722 C CA . CYS A 1 92 ? -13.212 10.175 13.786 1.00 81.19 92 CYS A CA 1
ATOM 723 C C . CYS A 1 92 ? -13.258 9.111 14.892 1.00 81.19 92 CYS A C 1
ATOM 725 O O . CYS A 1 92 ? -12.212 8.708 15.395 1.00 81.19 92 CYS A O 1
ATOM 727 N N . TRP A 1 93 ? -14.449 8.602 15.219 1.00 83.50 93 TRP A N 1
ATOM 728 C CA . TRP A 1 93 ? -14.608 7.507 16.175 1.00 83.50 93 TRP A CA 1
ATOM 729 C C . TRP A 1 93 ? -13.900 6.228 15.705 1.00 83.50 93 TRP A C 1
ATOM 731 O O . TRP A 1 93 ? -13.149 5.622 16.465 1.00 83.50 93 TRP A O 1
ATOM 741 N N . ALA A 1 94 ? -14.069 5.843 14.436 1.00 82.44 94 ALA A N 1
ATOM 742 C CA . ALA A 1 94 ? -13.403 4.672 13.868 1.00 82.44 94 ALA A CA 1
ATOM 743 C C . ALA A 1 94 ? -11.870 4.816 13.837 1.00 82.44 94 ALA A C 1
ATOM 745 O O . ALA A 1 94 ? -11.168 3.827 14.048 1.00 82.44 94 ALA A O 1
ATOM 746 N N . LEU A 1 95 ? -11.348 6.029 13.604 1.00 81.81 95 LEU A N 1
ATOM 747 C CA . LEU A 1 95 ? -9.914 6.316 13.700 1.00 81.81 95 LEU A CA 1
ATOM 748 C C . LEU A 1 95 ? -9.388 6.137 15.129 1.00 81.81 95 LEU A C 1
ATOM 750 O O . LEU A 1 95 ? -8.361 5.484 15.299 1.00 81.81 95 LEU A O 1
ATOM 754 N N . GLY A 1 96 ? -10.099 6.657 16.137 1.00 82.62 96 GLY A N 1
ATOM 755 C CA . GLY A 1 96 ? -9.722 6.503 17.547 1.00 82.62 96 GLY A CA 1
ATOM 756 C C . GLY A 1 96 ? -9.706 5.039 17.989 1.00 82.62 96 GLY A C 1
ATOM 757 O O . GLY A 1 96 ? -8.698 4.554 18.493 1.00 82.62 96 GLY A O 1
ATOM 758 N N . VAL A 1 97 ? -10.770 4.290 17.674 1.00 82.88 97 VAL A N 1
ATOM 759 C CA . VAL A 1 97 ? -10.846 2.841 17.950 1.00 82.88 97 VAL A CA 1
ATOM 760 C C . VAL A 1 97 ? -9.720 2.075 17.249 1.00 82.88 97 VAL A C 1
ATOM 762 O O . VAL A 1 97 ? -9.162 1.137 17.814 1.00 82.88 97 VAL A O 1
ATOM 765 N N . GLY A 1 98 ? -9.378 2.458 16.014 1.00 78.25 98 GLY A N 1
ATOM 766 C CA . GLY A 1 98 ? -8.252 1.879 15.288 1.00 78.25 98 GLY A CA 1
ATOM 767 C C . GLY A 1 98 ? -6.920 2.125 15.997 1.00 78.25 98 GLY A C 1
ATOM 768 O O . GLY A 1 98 ? -6.160 1.181 16.188 1.00 78.25 98 GLY A O 1
ATOM 769 N N . GLN A 1 99 ? -6.651 3.364 16.415 1.00 80.81 99 GLN A N 1
ATOM 770 C CA . GLN A 1 99 ? -5.424 3.717 17.133 1.00 80.81 99 GLN A CA 1
ATOM 771 C C . GLN A 1 99 ? -5.302 2.972 18.463 1.00 80.81 99 GLN A C 1
ATOM 773 O O . GLN A 1 99 ? -4.258 2.381 18.715 1.00 80.81 99 GLN A O 1
ATOM 778 N N . GLU A 1 100 ? -6.366 2.925 19.267 1.00 80.62 100 GLU A N 1
ATOM 779 C CA . GLU A 1 100 ? -6.380 2.180 20.533 1.00 80.62 100 GLU A CA 1
ATOM 780 C C . GLU A 1 100 ? -6.131 0.681 20.317 1.00 80.62 100 GLU A C 1
ATOM 782 O O . GLU A 1 100 ? -5.351 0.068 21.044 1.00 80.62 100 GLU A O 1
ATOM 787 N N . TYR A 1 101 ? -6.747 0.087 19.288 1.00 80.19 101 TYR A N 1
ATOM 788 C CA . TYR A 1 101 ? -6.564 -1.328 18.963 1.00 80.19 101 TYR A CA 1
ATOM 789 C C . TYR A 1 101 ? -5.127 -1.646 18.538 1.00 80.19 101 TYR A C 1
ATOM 791 O O . TYR A 1 101 ? -4.547 -2.625 19.009 1.00 80.19 101 TYR A O 1
ATOM 799 N N . TRP A 1 102 ? -4.545 -0.835 17.651 1.00 76.44 102 TRP A N 1
ATOM 800 C CA . TRP A 1 102 ? -3.173 -1.045 17.190 1.00 76.44 102 TRP A CA 1
ATOM 801 C C . TRP A 1 102 ? -2.146 -0.736 18.282 1.00 76.44 102 TRP A C 1
ATOM 803 O O . TRP A 1 102 ? -1.209 -1.513 18.425 1.00 76.44 102 TRP A O 1
ATOM 813 N N . ALA A 1 103 ? -2.354 0.298 19.102 1.00 79.75 103 ALA A N 1
ATOM 814 C CA . ALA A 1 103 ? -1.495 0.606 20.246 1.00 79.75 103 ALA A CA 1
ATOM 815 C C . ALA A 1 103 ? -1.512 -0.513 21.300 1.00 79.75 103 ALA A C 1
ATOM 817 O O . ALA A 1 103 ? -0.458 -0.930 21.771 1.00 79.75 103 ALA A O 1
ATOM 818 N N . ALA A 1 104 ? -2.689 -1.062 21.625 1.00 76.62 104 ALA A N 1
ATOM 819 C CA . ALA A 1 104 ? -2.804 -2.193 22.548 1.00 76.62 104 ALA A CA 1
ATOM 820 C C . ALA A 1 104 ? -2.143 -3.467 21.994 1.00 76.62 104 ALA A C 1
ATOM 822 O O . ALA A 1 104 ? -1.535 -4.231 22.745 1.00 76.62 104 ALA A O 1
ATOM 823 N N . ARG A 1 105 ? -2.245 -3.688 20.676 1.00 76.31 105 ARG A N 1
ATOM 824 C CA . ARG A 1 105 ? -1.619 -4.824 19.991 1.00 76.31 105 ARG A CA 1
ATOM 825 C C . ARG A 1 105 ? -0.094 -4.720 19.964 1.00 76.31 105 ARG A C 1
ATOM 827 O O . ARG A 1 105 ? 0.565 -5.735 20.163 1.00 76.31 105 ARG A O 1
ATOM 834 N N . ASP A 1 106 ? 0.440 -3.528 19.710 1.00 75.25 106 ASP A N 1
ATOM 835 C CA . ASP A 1 106 ? 1.885 -3.265 19.674 1.00 75.25 106 ASP A CA 1
ATOM 836 C C . ASP A 1 106 ? 2.503 -3.354 21.078 1.00 75.25 106 ASP A C 1
ATOM 838 O O . ASP A 1 106 ? 3.564 -3.936 21.273 1.00 75.25 106 ASP A O 1
ATOM 842 N N . ALA A 1 107 ? 1.762 -2.909 22.098 1.00 77.06 107 ALA A N 1
ATOM 843 C CA . ALA A 1 107 ? 2.133 -3.048 23.504 1.00 77.06 107 ALA A CA 1
ATOM 844 C C . ALA A 1 107 ? 1.975 -4.480 24.067 1.00 77.06 107 ALA A C 1
ATOM 846 O O . ALA A 1 107 ? 2.012 -4.653 25.286 1.00 77.06 107 ALA A O 1
ATOM 847 N N . HIS A 1 108 ? 1.730 -5.496 23.223 1.00 66.38 108 HIS A N 1
ATOM 848 C CA . HIS A 1 108 ? 1.457 -6.892 23.612 1.00 66.38 108 HIS A CA 1
ATOM 849 C C . HIS A 1 108 ? 0.409 -7.053 24.736 1.00 66.38 108 HIS A C 1
ATOM 851 O O . HIS A 1 108 ? 0.391 -8.052 25.457 1.00 66.38 108 HIS A O 1
ATOM 857 N N . SER A 1 109 ? -0.480 -6.072 24.895 1.00 64.94 109 SER A N 1
ATOM 858 C CA . SER A 1 109 ? -1.457 -6.029 25.980 1.00 64.94 109 SER A CA 1
ATOM 859 C C . SER A 1 109 ? -2.712 -6.826 25.618 1.00 64.94 109 SER A C 1
ATOM 861 O O . SER A 1 109 ? -3.038 -7.025 24.444 1.00 64.94 109 SER A O 1
ATOM 863 N N . THR A 1 110 ? -3.445 -7.302 26.626 1.00 58.28 110 THR A N 1
ATOM 864 C CA . THR A 1 110 ? -4.695 -8.045 26.424 1.00 58.28 110 THR A CA 1
ATOM 865 C C . THR A 1 110 ? -5.741 -7.156 25.749 1.00 58.28 110 THR A C 1
ATOM 867 O O . THR A 1 110 ? -6.268 -6.204 26.323 1.00 58.28 110 THR A O 1
ATOM 870 N N . ILE A 1 111 ? -6.060 -7.467 24.492 1.00 65.06 111 ILE A N 1
ATOM 871 C CA . ILE A 1 111 ? -7.118 -6.783 23.747 1.00 65.06 111 ILE A CA 1
ATOM 872 C C . ILE A 1 111 ? -8.452 -7.120 24.423 1.00 65.06 111 ILE A C 1
ATOM 874 O O . ILE A 1 111 ? -8.935 -8.248 24.334 1.00 65.06 111 ILE A O 1
ATOM 878 N N . SER A 1 112 ? -9.059 -6.146 25.104 1.00 69.00 112 SER A N 1
ATOM 879 C CA . SER A 1 112 ? -10.387 -6.320 25.702 1.00 69.00 112 SER A CA 1
ATOM 880 C C . SER A 1 112 ? -11.408 -6.697 24.619 1.00 69.00 112 SER A C 1
ATOM 882 O O . SER A 1 112 ? -11.457 -6.069 23.558 1.00 69.00 112 SER A O 1
ATOM 884 N N . ALA A 1 113 ? -12.259 -7.695 24.884 1.00 72.12 113 ALA A N 1
ATOM 885 C CA . ALA A 1 113 ? -13.289 -8.167 23.947 1.00 72.12 113 ALA A CA 1
ATOM 886 C C . ALA A 1 113 ? -14.204 -7.031 23.442 1.00 72.12 113 ALA A C 1
ATOM 888 O O . ALA A 1 113 ? -14.643 -7.030 22.290 1.00 72.12 113 ALA A O 1
ATOM 889 N N . SER A 1 114 ? -14.422 -6.013 24.281 1.00 73.75 114 SER A N 1
ATOM 890 C CA . SER A 1 114 ? -15.159 -4.794 23.932 1.00 73.75 114 SER A CA 1
ATOM 891 C C . SER A 1 114 ? -14.456 -3.950 22.855 1.00 73.75 114 SER A C 1
ATOM 893 O O . SER A 1 114 ? -15.108 -3.447 21.938 1.00 73.75 114 SER A O 1
ATOM 895 N N . LEU A 1 115 ? -13.126 -3.833 22.916 1.00 73.56 115 LEU A N 1
ATOM 896 C CA . LEU A 1 115 ? -12.303 -3.120 21.938 1.00 73.56 115 LEU A CA 1
ATOM 897 C C . LEU A 1 115 ? -12.263 -3.880 20.606 1.00 73.56 115 LEU A C 1
ATOM 899 O O . LEU A 1 115 ? -12.392 -3.279 19.540 1.00 73.56 115 LEU A O 1
ATOM 903 N N . GLY A 1 116 ? -12.176 -5.213 20.669 1.00 74.81 116 GLY A N 1
ATOM 904 C CA . GLY A 1 116 ? -12.256 -6.088 19.498 1.00 74.81 116 GLY A CA 1
ATOM 905 C C . GLY A 1 116 ? -13.590 -5.960 18.754 1.00 74.81 116 GLY A C 1
ATOM 906 O O . GLY A 1 116 ? -13.601 -5.821 17.530 1.00 74.81 116 GLY A O 1
ATOM 907 N N . ALA A 1 117 ? -14.713 -5.915 19.479 1.00 78.00 117 ALA A N 1
ATOM 908 C CA . ALA A 1 117 ? -16.037 -5.711 18.890 1.00 78.00 117 ALA A CA 1
ATOM 909 C C . ALA A 1 117 ? -16.182 -4.321 18.241 1.00 78.00 117 ALA A C 1
ATOM 911 O O . ALA A 1 117 ? -16.661 -4.213 17.109 1.00 78.00 117 ALA A O 1
ATOM 912 N N . LYS A 1 118 ? -15.705 -3.258 18.909 1.00 77.56 118 LYS A N 1
ATOM 913 C CA . LYS A 1 118 ? -15.677 -1.897 18.344 1.00 77.56 118 LYS A CA 1
ATOM 914 C C . LYS A 1 118 ? -14.820 -1.834 17.079 1.00 77.56 118 LYS A C 1
ATOM 916 O O . LYS A 1 118 ? -15.255 -1.261 16.079 1.00 77.56 118 LYS A O 1
ATOM 921 N N . HIS A 1 119 ? -13.647 -2.467 17.087 1.00 78.31 119 HIS A N 1
ATOM 922 C CA . HIS A 1 119 ? -12.773 -2.547 15.920 1.00 78.31 119 HIS A CA 1
ATOM 923 C C . HIS A 1 119 ? -13.428 -3.333 14.778 1.00 78.31 119 HIS A C 1
ATOM 925 O O . HIS A 1 119 ? -13.392 -2.888 13.633 1.00 78.31 119 HIS A O 1
ATOM 931 N N . ALA A 1 120 ? -14.107 -4.449 15.062 1.00 77.06 120 ALA A N 1
ATOM 932 C CA . ALA A 1 120 ? -14.856 -5.198 14.055 1.00 77.06 120 ALA A CA 1
ATOM 933 C C . ALA A 1 120 ? -15.958 -4.334 13.413 1.00 77.06 120 ALA A C 1
ATOM 935 O O . ALA A 1 120 ? -16.077 -4.301 12.183 1.00 77.06 120 ALA A O 1
ATOM 936 N N . LEU A 1 121 ? -16.697 -3.564 14.219 1.00 79.81 121 LEU A N 1
ATOM 937 C CA . LEU A 1 121 ? -17.741 -2.655 13.742 1.00 79.81 121 LEU A CA 1
ATOM 938 C C . LEU A 1 121 ? -17.161 -1.527 12.871 1.00 79.81 121 LEU A C 1
ATOM 940 O O . LEU A 1 121 ? -17.603 -1.321 11.738 1.00 79.81 121 LEU A O 1
ATOM 944 N N . ALA A 1 122 ? -16.111 -0.857 13.355 1.00 78.25 122 ALA A N 1
ATOM 945 C CA . ALA A 1 122 ? -15.368 0.154 12.604 1.00 78.25 122 ALA A CA 1
ATOM 946 C C . ALA A 1 122 ? -14.790 -0.422 11.301 1.00 78.25 122 ALA A C 1
ATOM 948 O O . ALA A 1 122 ? -14.837 0.216 10.245 1.00 78.25 122 ALA A O 1
ATOM 949 N N . SER A 1 123 ? -14.325 -1.673 11.335 1.00 74.88 123 SER A N 1
ATOM 950 C CA . SER A 1 123 ? -13.765 -2.347 10.169 1.00 74.88 123 SER A CA 1
ATOM 951 C C . SER A 1 123 ? -14.778 -2.645 9.084 1.00 74.88 123 SER A C 1
ATOM 953 O O . SER A 1 123 ? -14.441 -2.572 7.900 1.00 74.88 123 SER A O 1
ATOM 955 N N . ARG A 1 124 ? -16.018 -2.931 9.476 1.00 78.00 124 ARG A N 1
ATOM 956 C CA . ARG A 1 124 ? -17.108 -3.236 8.557 1.00 78.00 124 ARG A CA 1
ATOM 957 C C . ARG A 1 124 ? -17.771 -1.976 8.013 1.00 78.00 124 ARG A C 1
ATOM 959 O O . ARG A 1 124 ? -18.192 -1.987 6.860 1.00 78.00 124 ARG A O 1
ATOM 966 N N . LEU A 1 125 ? -17.834 -0.898 8.794 1.00 76.50 125 LEU A N 1
ATOM 967 C CA . LEU A 1 125 ? -18.493 0.352 8.399 1.00 76.50 125 LEU A CA 1
ATOM 968 C C . LEU A 1 125 ? -17.568 1.316 7.643 1.00 76.50 125 LEU A C 1
ATOM 970 O O . LEU A 1 125 ? -17.996 1.935 6.665 1.00 76.50 125 LEU A O 1
ATOM 974 N N . VAL A 1 126 ? -16.313 1.438 8.086 1.00 77.06 126 VAL A N 1
ATOM 975 C CA . VAL A 1 126 ? -15.360 2.446 7.597 1.00 77.06 126 VAL A CA 1
ATOM 976 C C . VAL A 1 126 ? -14.184 1.791 6.872 1.00 77.06 126 VAL A C 1
ATOM 978 O O . VAL A 1 126 ? -13.954 2.092 5.697 1.00 77.06 126 VAL A O 1
ATOM 981 N N . PHE A 1 127 ? -13.471 0.847 7.505 1.00 73.44 127 PHE A N 1
ATOM 982 C CA . PHE A 1 127 ? -12.273 0.260 6.878 1.00 73.44 127 PHE A CA 1
ATOM 983 C C . PHE A 1 127 ? -12.589 -0.623 5.662 1.00 73.44 127 PHE A C 1
ATOM 985 O O . PHE A 1 127 ? -11.717 -0.814 4.819 1.00 73.44 127 PHE A O 1
ATOM 992 N N . SER A 1 128 ? -13.805 -1.158 5.537 1.00 75.00 128 SER A N 1
ATOM 993 C CA . SER A 1 128 ? -14.253 -1.931 4.369 1.00 75.00 128 SER A CA 1
ATOM 994 C C . SER A 1 128 ? -14.349 -1.051 3.121 1.00 75.00 128 SER A C 1
ATOM 996 O O . SER A 1 128 ? -13.806 -1.402 2.078 1.00 75.00 128 SER A O 1
ATOM 998 N N . LYS A 1 129 ? -14.959 0.135 3.247 1.00 75.06 129 LYS A N 1
ATOM 999 C CA . LYS A 1 129 ? -15.091 1.126 2.171 1.00 75.06 129 LYS A CA 1
ATOM 1000 C C . LYS A 1 129 ? -13.735 1.665 1.743 1.00 75.06 129 LYS A C 1
ATOM 1002 O O . LYS A 1 129 ? -13.504 1.886 0.558 1.00 75.06 129 LYS A O 1
ATOM 1007 N N . TRP A 1 130 ? -12.830 1.845 2.702 1.00 73.25 130 TRP A N 1
ATOM 1008 C CA . TRP A 1 130 ? -11.468 2.257 2.403 1.00 73.25 130 TRP A CA 1
ATOM 1009 C C . TRP A 1 130 ? -10.668 1.156 1.696 1.00 73.25 130 TRP A C 1
ATOM 1011 O O . TRP A 1 130 ? -10.114 1.412 0.630 1.00 73.25 130 TRP A O 1
ATOM 1021 N N . ARG A 1 131 ? -10.683 -0.082 2.213 1.00 73.25 131 ARG A N 1
ATOM 1022 C CA . ARG A 1 131 ? -10.038 -1.234 1.557 1.00 73.25 131 ARG A CA 1
ATOM 1023 C C . ARG A 1 131 ? -10.573 -1.463 0.148 1.00 73.25 131 ARG A C 1
ATOM 1025 O O . ARG A 1 131 ? -9.782 -1.708 -0.756 1.00 73.25 131 ARG A O 1
ATOM 1032 N N . ALA A 1 132 ? -11.881 -1.317 -0.057 1.00 74.25 132 ALA A N 1
ATOM 1033 C CA . ALA A 1 132 ? -12.489 -1.368 -1.384 1.00 74.25 132 ALA A CA 1
ATOM 1034 C C . ALA A 1 132 ? -11.939 -0.269 -2.312 1.00 74.25 132 ALA A C 1
ATOM 1036 O O . ALA A 1 132 ? -11.687 -0.524 -3.485 1.00 74.25 132 ALA A O 1
ATOM 1037 N N . GLY A 1 133 ? -11.679 0.930 -1.779 1.00 70.81 133 GLY A N 1
ATOM 1038 C CA . GLY A 1 133 ? -11.045 2.027 -2.513 1.00 70.81 133 GLY A CA 1
ATOM 1039 C C . GLY A 1 133 ? -9.602 1.752 -2.955 1.00 70.81 133 GLY A C 1
ATOM 1040 O O . GLY A 1 133 ? -9.183 2.290 -3.970 1.00 70.81 133 GLY A O 1
ATOM 1041 N N . VAL A 1 134 ? -8.867 0.900 -2.234 1.00 68.12 134 VAL A N 1
ATOM 1042 C CA . VAL A 1 134 ? -7.475 0.509 -2.543 1.00 68.12 134 VAL A CA 1
ATOM 1043 C C . VAL A 1 134 ? -7.417 -0.796 -3.370 1.00 68.12 134 VAL A C 1
ATOM 1045 O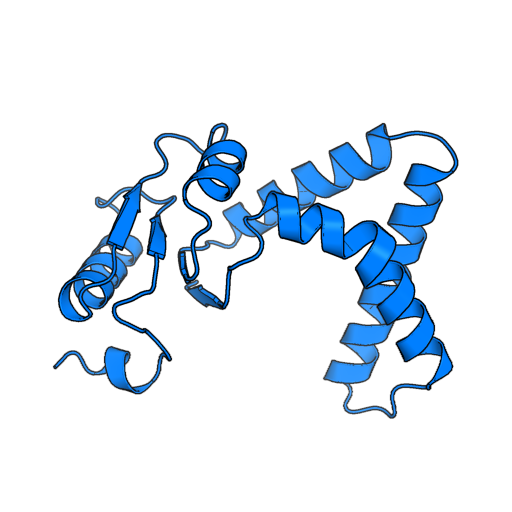 O . VAL A 1 134 ? -6.349 -1.336 -3.627 1.00 68.12 134 VAL A O 1
ATOM 1048 N N . GLY A 1 135 ? -8.564 -1.328 -3.812 1.00 67.12 135 GLY A N 1
ATOM 1049 C CA . GLY A 1 135 ? -8.649 -2.543 -4.638 1.00 67.12 135 GLY A CA 1
ATOM 1050 C C . GLY A 1 135 ? -8.868 -3.846 -3.856 1.00 67.12 135 GLY A C 1
ATOM 1051 O O . GLY A 1 135 ? -9.083 -4.901 -4.453 1.00 67.12 135 GLY A O 1
ATOM 1052 N N . GLY A 1 136 ? -8.862 -3.796 -2.519 1.00 73.94 136 GLY A N 1
ATOM 1053 C CA . GLY A 1 136 ? -9.321 -4.866 -1.619 1.00 73.94 136 GLY A CA 1
ATOM 1054 C C . GLY A 1 136 ? -8.490 -6.155 -1.579 1.00 73.94 136 GLY A C 1
ATOM 1055 O O . GLY A 1 136 ? -8.724 -6.978 -0.700 1.00 73.94 136 GLY A O 1
ATOM 1056 N N . SER A 1 137 ? -7.528 -6.324 -2.488 1.00 79.44 137 SER A N 1
ATOM 1057 C CA . SER A 1 137 ? -6.735 -7.555 -2.664 1.00 79.44 137 SER A CA 1
ATOM 1058 C C . SER A 1 137 ? -5.273 -7.404 -2.235 1.00 79.44 137 SER A C 1
ATOM 1060 O O . SER A 1 137 ? -4.480 -8.330 -2.401 1.00 79.44 137 SER A O 1
ATOM 1062 N N . LEU A 1 138 ? -4.909 -6.235 -1.705 1.00 81.56 138 LEU A N 1
ATOM 1063 C CA . LEU A 1 138 ? -3.532 -5.877 -1.400 1.00 81.56 138 LEU A CA 1
ATOM 1064 C C . LEU A 1 138 ? -3.050 -6.604 -0.139 1.00 81.56 138 LEU A C 1
ATOM 1066 O O . LEU A 1 138 ? -3.664 -6.503 0.923 1.00 81.56 138 LEU A O 1
ATOM 1070 N N . ARG A 1 139 ? -1.967 -7.371 -0.282 1.00 82.25 139 ARG A N 1
ATOM 1071 C CA . ARG A 1 139 ? -1.419 -8.257 0.755 1.00 82.25 139 ARG A CA 1
ATOM 1072 C C 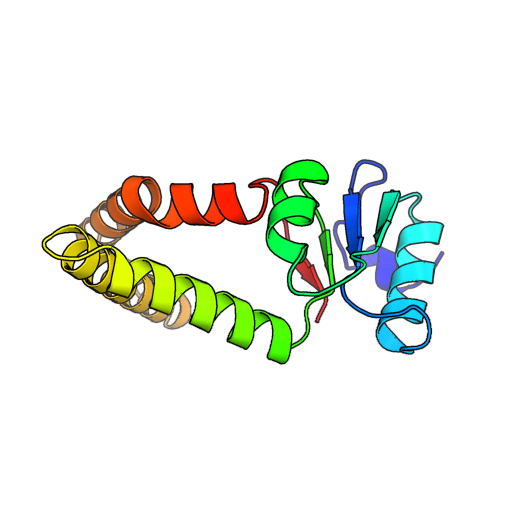. ARG A 1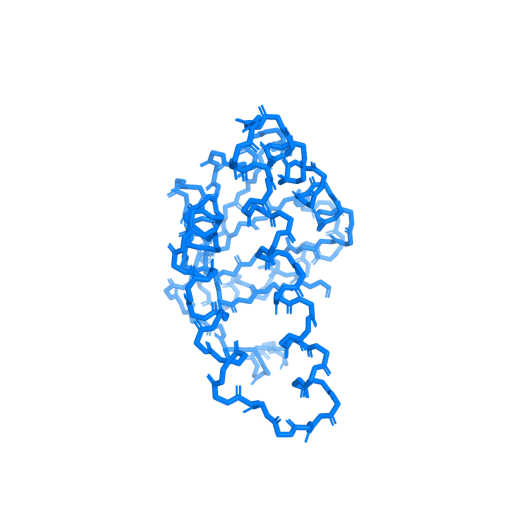 139 ? -0.302 -7.584 1.537 1.00 82.25 139 ARG A C 1
ATOM 1074 O O . ARG A 1 139 ? -0.246 -7.730 2.752 1.00 82.25 139 ARG A O 1
ATOM 1081 N N . PHE A 1 140 ? 0.584 -6.876 0.844 1.00 81.69 140 PHE A N 1
ATOM 1082 C CA . PHE A 1 140 ? 1.685 -6.142 1.458 1.00 81.69 140 PHE A CA 1
ATOM 1083 C C . PHE A 1 140 ? 2.188 -5.021 0.546 1.00 81.69 140 PHE A C 1
ATOM 1085 O O . PHE A 1 140 ? 2.007 -5.054 -0.674 1.00 81.69 140 PHE A O 1
ATOM 1092 N N . PHE A 1 141 ? 2.833 -4.040 1.171 1.00 84.06 141 PHE A N 1
ATOM 1093 C CA . PHE A 1 141 ? 3.570 -2.979 0.500 1.00 84.06 141 PHE A CA 1
ATOM 1094 C C . PHE A 1 141 ? 5.069 -3.256 0.593 1.00 84.06 141 PHE A C 1
ATOM 1096 O O . PHE A 1 141 ? 5.532 -3.829 1.579 1.00 84.06 141 PHE A O 1
ATOM 1103 N N . VAL A 1 142 ? 5.811 -2.834 -0.425 1.00 81.50 142 VAL A N 1
ATOM 1104 C CA . VAL A 1 142 ? 7.277 -2.804 -0.414 1.00 81.50 142 VAL A CA 1
ATOM 1105 C C . VAL A 1 142 ? 7.689 -1.339 -0.359 1.00 81.50 142 VAL A C 1
ATOM 1107 O O . VAL A 1 142 ? 7.326 -0.582 -1.260 1.00 81.50 142 VAL A O 1
ATOM 1110 N N . SER A 1 143 ? 8.396 -0.948 0.701 1.00 80.00 143 SER A N 1
ATOM 1111 C CA . SER A 1 143 ? 8.911 0.407 0.934 1.00 80.00 143 SER A CA 1
ATOM 1112 C C . SER A 1 143 ? 10.391 0.378 1.257 1.00 80.00 143 SER A C 1
ATOM 1114 O O . SER A 1 143 ? 10.869 -0.686 1.706 1.00 80.00 143 SER A O 1
#

Radius of gyration: 17.51 Å; chains: 1; bounding box: 41×34×42 Å

pLDDT: mean 80.54, std 7.64, range [48.34, 91.5]

Sequence (143 aa):
MIAISRGLPIKRTDRSLAVLPLSHIFERTVFYVLCANGVSIHYCSSFDQLASHLQEVKPTIMTAVPRLFEQVYHKIVKKGKSAGGWKTSLFCWALGVGQEYWAARDAHSTISASLGAKHALASRLVFSKWRAGVGGSLRFFVS

Secondary structure (DSSP, 8-state):
--GGGGTS---TT-EEEE-S-TTSHHHHHHHHHHHHTT-EEEE-S-SSSHHHHHHHH--SEEE--HHHHHHHHHHHHHHHHHT-THHHHHHHHHHHHHHHHHHHHHTT----HHHHHHHHHHIIIIIHHHHHHTTS---EEE-